Protein AF-A0A948TB61-F1 (afdb_monomer)

pLDDT: mean 78.8, std 13.86, range [49.94, 92.88]

Sequence (62 aa):
METNQLEVLARIVLPSSILDYFRITGLEQTLNEIHIHLDELMNPNLSGDVNFVSKGFMEPVN

Structure (mmCIF, N/CA/C/O backbone):
data_AF-A0A948TB61-F1
#
_entry.id   AF-A0A948TB61-F1
#
loop_
_atom_site.group_PDB
_atom_site.id
_atom_site.type_symbol
_atom_site.label_atom_id
_atom_site.label_alt_id
_atom_site.label_comp_id
_atom_site.label_asym_id
_atom_site.label_entity_id
_atom_site.label_seq_id
_atom_site.pdbx_PDB_ins_code
_atom_site.Cartn_x
_atom_site.Cartn_y
_atom_site.Cartn_z
_atom_site.occupancy
_atom_site.B_iso_or_equiv
_atom_site.auth_seq_id
_atom_site.auth_comp_id
_atom_site.auth_asym_id
_atom_site.auth_atom_id
_atom_site.pdbx_PDB_model_num
ATOM 1 N N . MET A 1 1 ? -1.612 -7.698 18.199 1.00 49.94 1 MET A N 1
ATOM 2 C CA . MET A 1 1 ? -1.836 -8.893 17.349 1.00 49.94 1 MET A CA 1
ATOM 3 C C . MET A 1 1 ? -2.787 -8.599 16.175 1.00 49.94 1 MET A C 1
ATOM 5 O O . MET A 1 1 ? -2.980 -9.481 15.353 1.00 49.94 1 MET A O 1
ATOM 9 N N . GLU A 1 2 ? -3.301 -7.368 16.026 1.00 57.50 2 GLU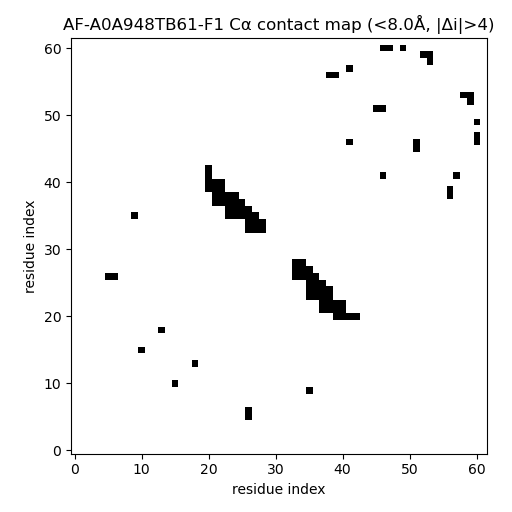 A N 1
ATOM 10 C CA . GLU A 1 2 ? -4.261 -6.985 14.967 1.00 57.50 2 GLU A CA 1
ATOM 11 C C . GLU A 1 2 ? -3.654 -6.691 13.582 1.00 57.50 2 GLU A C 1
ATOM 13 O O . GLU A 1 2 ? -4.347 -6.817 12.574 1.00 57.50 2 GLU A O 1
ATOM 18 N N . THR A 1 3 ? -2.360 -6.362 13.490 1.00 60.66 3 THR A N 1
ATOM 19 C CA . THR A 1 3 ? -1.705 -5.995 12.218 1.00 60.66 3 THR A CA 1
ATOM 20 C C . THR A 1 3 ? -1.764 -7.095 11.159 1.00 60.66 3 THR A C 1
ATOM 22 O O . THR A 1 3 ? -1.832 -6.787 9.977 1.00 60.66 3 THR A O 1
ATOM 25 N N . ASN A 1 4 ? -1.804 -8.370 11.556 1.00 74.44 4 ASN A N 1
ATOM 26 C CA . ASN A 1 4 ? -1.890 -9.484 10.606 1.00 74.44 4 ASN A CA 1
ATOM 27 C C . ASN A 1 4 ? -3.262 -9.585 9.918 1.00 74.44 4 ASN A C 1
ATOM 29 O O . ASN A 1 4 ? -3.335 -9.978 8.760 1.00 74.44 4 ASN A O 1
ATOM 33 N N . GLN A 1 5 ? -4.355 -9.233 10.601 1.00 84.75 5 GLN A N 1
ATOM 34 C CA . GLN A 1 5 ? -5.703 -9.385 10.040 1.00 84.75 5 GLN A CA 1
ATOM 35 C C . GLN A 1 5 ? -6.000 -8.316 8.988 1.00 84.75 5 GLN A C 1
ATOM 37 O O . GLN A 1 5 ? -6.573 -8.627 7.946 1.00 84.75 5 GLN A O 1
A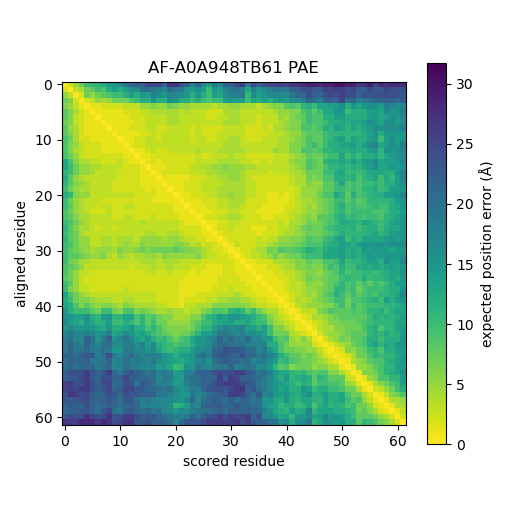TOM 42 N N . LEU A 1 6 ? -5.569 -7.076 9.237 1.00 87.44 6 LEU A N 1
ATOM 43 C CA . LEU A 1 6 ? -5.709 -5.988 8.271 1.00 87.44 6 LEU A CA 1
ATOM 44 C C . LEU A 1 6 ? -4.868 -6.224 7.016 1.00 87.44 6 LEU A C 1
ATOM 46 O O . LEU A 1 6 ? -5.330 -5.949 5.915 1.00 87.44 6 LEU A O 1
ATOM 50 N N . GLU A 1 7 ? -3.661 -6.768 7.174 1.00 87.00 7 GLU A N 1
ATOM 51 C CA . GLU A 1 7 ? -2.761 -7.071 6.054 1.00 87.00 7 GLU A CA 1
ATOM 52 C C . GLU A 1 7 ? -3.343 -8.177 5.168 1.00 87.00 7 GLU A C 1
ATOM 54 O O . GLU A 1 7 ? -3.407 -8.042 3.947 1.00 87.00 7 GLU A O 1
ATOM 59 N N . VAL A 1 8 ? -3.904 -9.223 5.784 1.00 88.75 8 VAL A N 1
ATOM 60 C CA . VAL A 1 8 ? -4.641 -10.264 5.058 1.00 88.75 8 VAL A CA 1
ATOM 61 C C . VAL A 1 8 ? -5.852 -9.681 4.329 1.00 88.75 8 VAL A C 1
ATOM 63 O O . VAL A 1 8 ? -6.053 -9.987 3.155 1.00 88.75 8 VAL A O 1
ATOM 66 N N . LEU A 1 9 ? -6.642 -8.823 4.982 1.00 8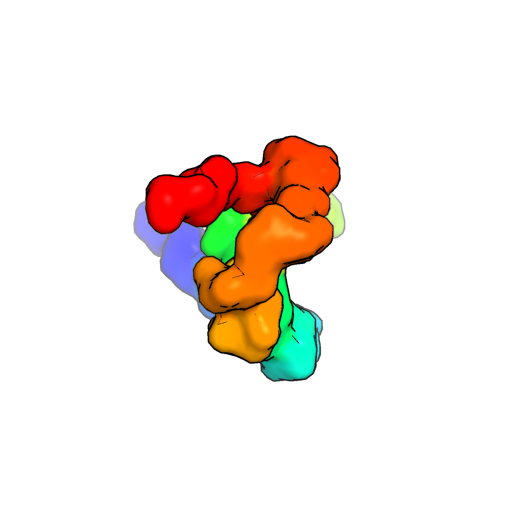9.44 9 LEU A N 1
ATOM 67 C CA . LEU A 1 9 ? -7.802 -8.194 4.350 1.00 89.44 9 LEU A CA 1
ATOM 68 C C . LEU A 1 9 ? -7.383 -7.338 3.148 1.00 89.44 9 LEU A C 1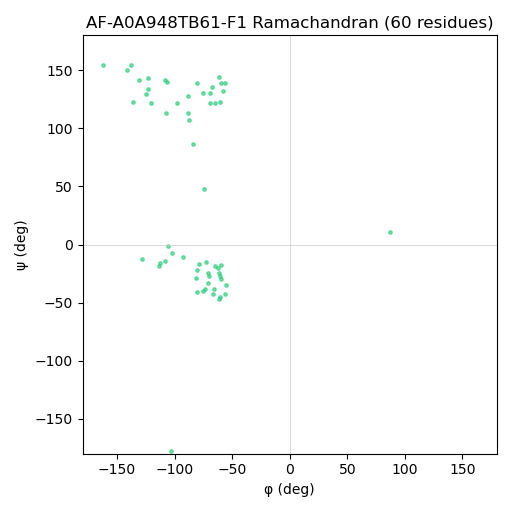
ATOM 70 O O . LEU A 1 9 ? -7.959 -7.488 2.074 1.00 89.44 9 LEU A O 1
ATOM 74 N N . ALA A 1 10 ? -6.356 -6.499 3.308 1.00 89.12 10 ALA A N 1
ATOM 75 C CA . ALA A 1 10 ? -5.821 -5.644 2.253 1.00 89.12 10 ALA A CA 1
ATOM 76 C C . ALA A 1 10 ? -5.409 -6.460 1.018 1.00 89.12 10 ALA A C 1
ATOM 78 O O . ALA A 1 10 ? -5.754 -6.105 -0.107 1.00 89.12 10 ALA A O 1
ATOM 79 N N . ARG A 1 11 ? -4.752 -7.606 1.220 1.00 87.25 11 ARG A N 1
ATOM 80 C CA . ARG A 1 11 ? -4.351 -8.511 0.131 1.00 87.25 11 ARG A CA 1
ATOM 81 C C . ARG A 1 11 ? -5.515 -9.246 -0.534 1.00 87.25 11 ARG A C 1
ATOM 83 O O . ARG A 1 11 ? -5.372 -9.661 -1.677 1.00 87.25 11 ARG A O 1
ATOM 90 N N . ILE A 1 12 ? -6.636 -9.430 0.164 1.00 89.62 12 ILE A N 1
ATOM 91 C CA . ILE A 1 12 ? -7.845 -10.056 -0.392 1.00 89.62 12 ILE A CA 1
ATOM 92 C C . ILE A 1 12 ? -8.652 -9.052 -1.223 1.00 89.62 12 ILE A C 1
ATOM 94 O O . ILE A 1 12 ? -9.193 -9.420 -2.264 1.00 89.62 12 ILE A O 1
ATOM 98 N N . VAL A 1 13 ? -8.767 -7.803 -0.763 1.00 91.38 13 VAL A N 1
ATOM 99 C CA . VAL A 1 13 ? -9.593 -6.783 -1.435 1.00 91.38 13 VAL A CA 1
ATOM 100 C C . VAL A 1 13 ? -8.886 -6.132 -2.618 1.00 91.38 13 VAL A C 1
ATOM 102 O O . VAL A 1 13 ? -9.551 -5.691 -3.555 1.00 91.38 13 VAL A O 1
ATOM 105 N N . LEU A 1 14 ? -7.553 -6.058 -2.588 1.00 92.19 14 LEU A N 1
ATOM 106 C CA . LEU A 1 14 ? -6.784 -5.515 -3.697 1.00 92.19 14 LEU A CA 1
ATOM 107 C C . LEU A 1 14 ? -6.718 -6.528 -4.847 1.00 92.19 14 LEU A C 1
ATOM 109 O O . LEU A 1 14 ? -6.342 -7.682 -4.631 1.00 92.19 14 LEU A O 1
ATOM 113 N N . PRO A 1 15 ? -7.022 -6.112 -6.089 1.00 92.44 15 PRO A N 1
ATOM 114 C CA . PRO A 1 15 ? -6.769 -6.939 -7.258 1.00 92.44 15 PRO A CA 1
ATOM 115 C C . PRO A 1 15 ? -5.295 -7.341 -7.319 1.00 92.44 15 PRO A C 1
ATOM 117 O O . PRO A 1 15 ? -4.415 -6.503 -7.116 1.00 92.44 15 PRO A O 1
ATOM 120 N N . SER A 1 16 ? -5.014 -8.594 -7.678 1.00 87.25 16 SER A N 1
ATOM 121 C CA . SER A 1 16 ? -3.635 -9.086 -7.798 1.00 87.25 16 SER A CA 1
ATOM 122 C C . SER A 1 16 ? -2.795 -8.239 -8.757 1.00 87.25 16 SER A C 1
ATOM 124 O O . SER A 1 16 ? -1.639 -7.973 -8.463 1.00 87.25 16 SER A O 1
ATOM 126 N N . SER A 1 17 ? -3.409 -7.715 -9.825 1.00 88.69 17 SER A N 1
ATOM 127 C CA . SER A 1 17 ? -2.756 -6.816 -10.782 1.00 88.69 17 SER A CA 1
ATOM 128 C C . SER A 1 17 ? -2.233 -5.521 -10.165 1.00 88.69 17 SER A C 1
ATOM 130 O O . SER A 1 17 ? -1.289 -4.954 -10.690 1.00 88.69 17 SER A O 1
ATOM 132 N N . ILE A 1 18 ? -2.816 -5.032 -9.065 1.00 89.25 18 ILE A N 1
ATOM 133 C CA . ILE A 1 18 ? -2.262 -3.880 -8.337 1.00 89.25 18 ILE A CA 1
ATOM 134 C C . ILE A 1 18 ? -1.006 -4.303 -7.573 1.00 89.25 18 ILE A C 1
ATOM 136 O O . ILE A 1 18 ? -0.027 -3.565 -7.548 1.00 89.25 18 ILE A O 1
ATOM 140 N N . LEU A 1 19 ? -1.000 -5.509 -7.005 1.00 88.38 19 LEU A N 1
ATOM 141 C CA . LEU A 1 19 ? 0.133 -6.034 -6.239 1.00 88.38 19 LEU A CA 1
ATOM 142 C C . LEU A 1 19 ? 1.339 -6.420 -7.115 1.00 88.38 19 LEU A C 1
ATOM 144 O O . LEU A 1 19 ? 2.437 -6.574 -6.588 1.00 88.38 19 LEU A O 1
ATOM 148 N N . ASP A 1 20 ? 1.159 -6.535 -8.434 1.00 87.75 20 ASP A N 1
ATOM 149 C CA . ASP A 1 20 ? 2.263 -6.694 -9.391 1.00 87.75 20 ASP A CA 1
ATOM 150 C C . ASP A 1 20 ? 3.101 -5.408 -9.543 1.00 87.75 20 ASP A C 1
ATOM 152 O O . ASP A 1 20 ? 4.291 -5.477 -9.851 1.00 87.75 20 ASP A O 1
ATOM 156 N N . TYR A 1 21 ? 2.498 -4.235 -9.309 1.00 85.81 21 TYR A N 1
ATOM 157 C CA . TYR A 1 21 ? 3.151 -2.927 -9.468 1.00 85.81 21 TYR A CA 1
ATOM 158 C C . TYR A 1 21 ? 3.342 -2.175 -8.159 1.00 85.81 21 TYR A C 1
ATOM 160 O O . TYR A 1 21 ? 4.148 -1.256 -8.111 1.00 85.81 21 TYR A O 1
ATOM 168 N N . PHE A 1 22 ? 2.614 -2.529 -7.105 1.00 89.06 22 PHE A N 1
ATOM 169 C CA . PHE A 1 22 ? 2.616 -1.795 -5.849 1.00 89.06 22 PHE A CA 1
ATOM 170 C C . PHE A 1 22 ? 2.809 -2.733 -4.665 1.00 89.06 22 PHE A C 1
ATOM 172 O O . PHE A 1 22 ? 2.244 -3.824 -4.604 1.00 89.06 22 PHE A O 1
ATOM 179 N N . ARG A 1 23 ? 3.569 -2.278 -3.671 1.00 90.31 23 ARG A N 1
ATOM 180 C CA . ARG A 1 23 ? 3.717 -2.953 -2.383 1.00 90.31 23 ARG A CA 1
ATOM 181 C C . ARG A 1 23 ? 2.959 -2.189 -1.312 1.00 90.31 23 ARG A C 1
ATOM 183 O O . ARG A 1 23 ? 3.034 -0.968 -1.249 1.00 90.31 23 ARG A O 1
ATOM 190 N N . ILE A 1 24 ? 2.294 -2.920 -0.423 1.00 90.94 24 ILE A N 1
ATOM 191 C CA . ILE A 1 24 ? 1.671 -2.349 0.773 1.00 90.94 24 ILE A CA 1
ATOM 192 C C . ILE A 1 24 ? 2.771 -1.889 1.734 1.00 90.94 24 ILE A C 1
ATOM 194 O O . ILE A 1 24 ? 3.613 -2.688 2.146 1.00 90.94 24 ILE A O 1
ATOM 198 N N . THR A 1 25 ? 2.771 -0.606 2.081 1.00 91.06 25 THR A N 1
ATOM 199 C CA . THR A 1 25 ? 3.758 0.012 2.981 1.00 91.06 25 THR A CA 1
ATOM 200 C C . THR A 1 25 ? 3.165 0.471 4.303 1.00 91.06 25 THR A C 1
ATOM 202 O O . THR A 1 25 ? 3.899 0.651 5.273 1.00 91.06 25 THR A O 1
ATOM 205 N N . GLY A 1 26 ? 1.840 0.575 4.386 1.00 91.38 26 GLY A N 1
ATOM 206 C CA . GLY A 1 26 ? 1.145 0.951 5.607 1.00 91.38 26 GLY A CA 1
ATOM 207 C C . GLY A 1 26 ? -0.331 0.593 5.565 1.00 91.38 26 GLY A C 1
ATOM 208 O O . GLY A 1 26 ? -0.936 0.477 4.498 1.00 91.38 26 GLY A O 1
ATOM 209 N N . LEU A 1 27 ? -0.901 0.409 6.750 1.00 91.62 27 LEU A N 1
ATOM 210 C CA . LEU A 1 27 ? -2.318 0.142 6.945 1.00 91.62 27 LEU A CA 1
ATOM 211 C C . LEU A 1 27 ? -2.806 0.988 8.111 1.00 91.62 27 LEU A C 1
ATOM 213 O O . LEU A 1 27 ? -2.285 0.869 9.220 1.00 91.62 27 LEU A O 1
ATOM 217 N N . GLU A 1 28 ? -3.816 1.807 7.856 1.00 91.50 28 GLU A N 1
ATOM 218 C CA . GLU A 1 28 ? -4.497 2.591 8.877 1.00 91.50 28 GLU A CA 1
ATOM 219 C C . GLU A 1 28 ? -5.989 2.266 8.853 1.00 91.50 28 GLU A C 1
ATOM 221 O O . GLU A 1 28 ? -6.577 2.028 7.800 1.00 91.50 28 GLU A O 1
ATOM 226 N N . GLN A 1 29 ? -6.613 2.235 10.026 1.00 89.69 29 GLN A N 1
ATOM 227 C CA . GLN A 1 29 ? -8.046 2.001 10.158 1.00 89.69 29 GLN A CA 1
ATOM 228 C C . GLN A 1 29 ? -8.674 3.140 10.942 1.00 89.69 29 GLN A C 1
ATOM 230 O O . GLN A 1 29 ? -8.231 3.468 12.044 1.00 89.69 29 GLN A O 1
ATOM 235 N N . THR A 1 30 ? -9.744 3.698 10.392 1.00 88.12 30 THR A N 1
ATOM 236 C CA . THR A 1 30 ? -10.646 4.610 11.092 1.00 88.12 30 THR A CA 1
ATOM 237 C C . THR A 1 30 ? -11.928 3.863 11.474 1.00 88.12 30 THR A C 1
ATOM 239 O O . THR A 1 30 ? -12.067 2.665 11.240 1.00 88.12 30 THR A O 1
ATOM 242 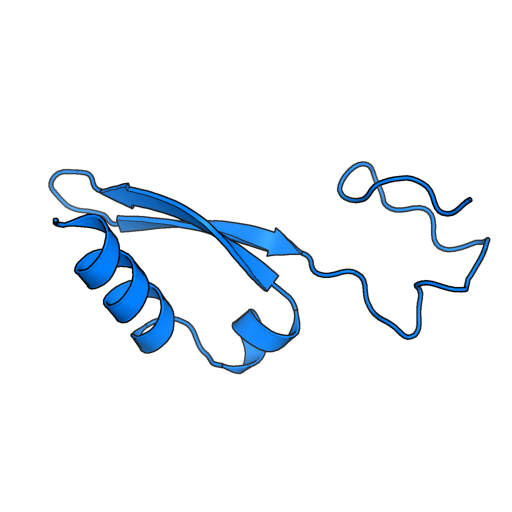N N . LEU A 1 31 ? -12.900 4.543 12.085 1.00 89.81 31 LEU A N 1
ATOM 243 C CA . LEU A 1 31 ? -14.165 3.910 12.487 1.00 89.81 31 LEU A CA 1
ATOM 244 C C . LEU A 1 31 ? -14.975 3.339 11.309 1.00 89.81 31 LEU A C 1
ATOM 246 O O . LEU A 1 31 ? -15.777 2.429 11.512 1.00 89.81 31 LEU A O 1
ATOM 250 N N . ASN A 1 32 ? -14.774 3.861 10.099 1.00 92.12 32 ASN A N 1
ATOM 251 C CA . ASN A 1 32 ? -15.589 3.533 8.930 1.00 92.12 32 ASN A CA 1
ATOM 252 C C . ASN A 1 32 ? -14.773 3.108 7.708 1.00 92.12 32 ASN A C 1
ATOM 254 O O . ASN A 1 32 ? -15.356 2.614 6.744 1.00 92.12 32 ASN A O 1
ATOM 258 N N . GLU A 1 33 ? -13.457 3.309 7.726 1.00 91.81 33 GLU A N 1
ATOM 259 C CA . GLU A 1 33 ? -12.610 3.156 6.549 1.00 91.81 33 GLU A CA 1
ATOM 260 C C . GLU A 1 33 ? -11.303 2.450 6.899 1.00 91.81 33 GLU A C 1
ATOM 262 O O . GLU A 1 33 ? -10.813 2.498 8.029 1.00 91.81 33 GLU A O 1
ATOM 267 N N . ILE A 1 34 ? -10.730 1.805 5.888 1.00 90.00 34 ILE A N 1
ATOM 268 C CA . ILE A 1 34 ? -9.395 1.223 5.940 1.00 90.00 34 ILE A CA 1
ATOM 269 C C . ILE A 1 34 ? -8.588 1.902 4.845 1.00 90.00 34 ILE A C 1
ATOM 271 O O . ILE A 1 34 ? -8.961 1.864 3.673 1.00 90.00 34 ILE A O 1
ATOM 275 N N . HIS A 1 35 ? -7.491 2.534 5.234 1.00 92.56 35 HIS A N 1
ATOM 276 C CA . HIS A 1 35 ? -6.552 3.166 4.328 1.00 92.56 35 HIS A CA 1
ATOM 277 C C . HIS A 1 35 ? -5.390 2.207 4.094 1.00 92.56 35 HIS A C 1
ATOM 279 O O . HIS A 1 35 ? -4.712 1.777 5.030 1.00 92.56 35 HIS A O 1
ATOM 285 N N . ILE A 1 36 ? -5.179 1.856 2.828 1.00 92.88 36 ILE A N 1
ATOM 286 C CA . ILE A 1 36 ? -4.087 0.990 2.400 1.00 92.88 36 ILE A CA 1
ATOM 287 C C . ILE A 1 36 ? -3.073 1.865 1.675 1.00 92.88 36 ILE A C 1
ATOM 289 O O . ILE A 1 36 ? -3.361 2.404 0.608 1.00 92.88 36 ILE A O 1
ATOM 293 N N . HIS A 1 37 ? -1.896 2.017 2.271 1.00 92.25 37 HIS A N 1
ATOM 294 C CA . HIS A 1 37 ? -0.813 2.815 1.714 1.00 92.25 37 HIS A CA 1
ATOM 295 C C . HIS A 1 37 ? 0.029 1.920 0.813 1.00 92.25 37 HIS A C 1
ATOM 297 O O . HIS A 1 37 ? 0.442 0.828 1.215 1.00 92.25 37 HIS A O 1
ATOM 303 N N . LEU A 1 38 ? 0.241 2.381 -0.413 1.00 91.81 38 LEU A N 1
ATOM 304 C CA . LEU A 1 38 ? 0.916 1.647 -1.470 1.00 91.81 38 LEU A CA 1
ATOM 305 C C . LEU A 1 38 ? 2.100 2.468 -1.968 1.00 91.81 38 LEU A C 1
ATOM 307 O O . LEU A 1 38 ? 1.925 3.643 -2.282 1.00 91.81 38 LEU A O 1
ATOM 311 N N . ASP A 1 39 ? 3.252 1.821 -2.111 1.00 89.00 39 ASP A N 1
ATOM 312 C CA . ASP A 1 39 ? 4.378 2.365 -2.870 1.00 89.00 39 ASP A CA 1
ATOM 313 C C . ASP A 1 39 ? 4.552 1.588 -4.168 1.00 89.00 39 ASP A C 1
ATOM 315 O O . ASP A 1 39 ? 4.395 0.365 -4.206 1.00 89.00 39 ASP A O 1
ATOM 319 N N . GLU A 1 40 ? 4.895 2.305 -5.233 1.00 85.56 40 GLU A N 1
ATOM 320 C CA . GLU A 1 40 ? 5.197 1.707 -6.527 1.00 85.56 40 GLU A CA 1
ATOM 321 C C . GLU A 1 40 ? 6.498 0.894 -6.452 1.00 85.56 40 GLU A C 1
ATOM 323 O O . GLU A 1 40 ? 7.508 1.316 -5.886 1.00 85.56 40 GLU A O 1
ATOM 328 N N . LEU A 1 41 ? 6.471 -0.302 -7.028 1.00 83.88 41 LEU A N 1
ATOM 329 C CA . LEU A 1 41 ? 7.632 -1.152 -7.225 1.00 83.88 41 LEU A CA 1
ATOM 330 C C . LEU A 1 41 ? 8.402 -0.677 -8.455 1.00 83.88 41 LEU A C 1
ATOM 332 O O . LEU A 1 41 ? 7.817 -0.368 -9.493 1.00 83.88 41 LEU A O 1
ATOM 336 N N . MET A 1 42 ? 9.734 -0.675 -8.367 1.00 75.69 42 MET A N 1
ATOM 337 C CA . MET A 1 42 ? 10.569 -0.382 -9.531 1.00 75.69 42 MET A CA 1
ATOM 338 C C . MET A 1 42 ? 10.305 -1.408 -10.628 1.00 75.69 42 MET A C 1
ATOM 340 O O . MET A 1 42 ? 10.488 -2.610 -10.423 1.00 75.69 42 MET A O 1
ATOM 344 N N . ASN A 1 43 ? 9.906 -0.931 -11.807 1.00 72.88 43 ASN A N 1
ATOM 345 C CA . ASN A 1 43 ? 9.737 -1.801 -12.958 1.00 72.88 43 ASN A CA 1
ATOM 346 C C . ASN A 1 43 ? 11.114 -2.378 -13.340 1.00 72.88 43 ASN A C 1
ATOM 348 O O . ASN A 1 43 ? 12.023 -1.609 -13.663 1.00 72.88 43 ASN A O 1
ATOM 352 N N . PRO A 1 44 ? 11.289 -3.711 -13.355 1.00 70.94 44 PRO A N 1
ATOM 353 C CA . PRO A 1 44 ? 12.581 -4.332 -13.648 1.00 70.94 44 PRO A CA 1
ATOM 354 C C . PRO A 1 44 ? 13.070 -4.070 -15.080 1.00 70.94 44 PRO A C 1
ATOM 356 O O . PRO A 1 44 ? 14.256 -4.207 -15.354 1.00 70.94 44 PRO A O 1
ATOM 359 N N . ASN A 1 45 ? 12.186 -3.668 -15.998 1.00 69.38 45 ASN A N 1
ATOM 360 C CA . ASN A 1 45 ? 12.575 -3.252 -17.350 1.00 69.38 45 ASN A CA 1
ATOM 361 C C . ASN A 1 45 ? 13.135 -1.823 -17.392 1.00 69.38 45 ASN A C 1
ATOM 363 O O . ASN A 1 45 ? 13.751 -1.441 -18.380 1.00 69.38 45 ASN A O 1
ATOM 367 N N . LEU A 1 46 ? 12.900 -1.032 -16.342 1.00 68.19 46 LEU A N 1
ATOM 368 C CA . LEU A 1 46 ? 13.315 0.367 -16.230 1.00 68.19 46 LEU A CA 1
ATOM 369 C C . LEU A 1 46 ? 14.457 0.543 -15.222 1.00 68.19 46 LEU A C 1
ATOM 371 O O . LEU A 1 46 ? 15.117 1.574 -15.230 1.00 68.19 46 LEU A O 1
ATOM 375 N N . SER A 1 47 ? 14.737 -0.466 -14.386 1.00 67.19 47 SER A N 1
ATOM 376 C CA . SER A 1 47 ? 15.791 -0.430 -13.361 1.00 67.19 47 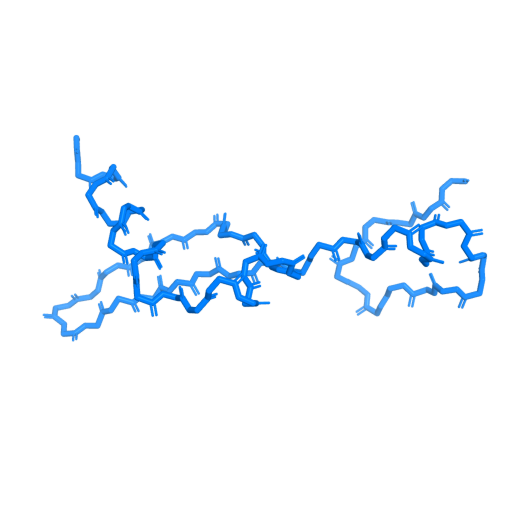SER A CA 1
ATOM 377 C C . SER A 1 47 ? 17.209 -0.263 -13.907 1.00 67.19 47 SER A C 1
ATOM 379 O O . SER A 1 47 ? 18.088 0.156 -13.162 1.00 67.19 47 SER A O 1
ATOM 381 N N . GLY A 1 48 ? 17.436 -0.577 -15.185 1.00 64.44 48 GLY A N 1
ATOM 382 C CA . GLY A 1 48 ? 18.714 -0.367 -15.871 1.00 64.44 48 GLY A CA 1
ATOM 383 C C . GLY A 1 48 ? 18.723 0.809 -16.850 1.00 64.44 48 GLY A C 1
ATOM 384 O O . GLY A 1 48 ? 19.750 1.047 -17.484 1.00 64.44 48 GLY A O 1
ATOM 385 N N . ASP A 1 49 ? 17.604 1.520 -17.020 1.00 68.38 49 ASP A N 1
ATOM 386 C CA . ASP A 1 49 ? 17.534 2.638 -17.958 1.00 68.38 49 ASP A CA 1
ATOM 387 C C . ASP A 1 49 ? 17.977 3.929 -17.264 1.00 68.38 49 ASP A C 1
ATOM 389 O O . ASP A 1 49 ? 17.261 4.503 -16.447 1.00 68.38 49 ASP A O 1
ATOM 393 N N . VAL A 1 50 ? 19.172 4.405 -17.621 1.00 64.56 50 VAL A N 1
ATOM 394 C CA . VAL A 1 50 ? 19.768 5.646 -17.098 1.00 64.56 50 VAL A CA 1
ATOM 395 C C . VAL A 1 50 ? 18.923 6.899 -17.385 1.00 64.56 50 VAL A C 1
ATOM 397 O O . VAL A 1 50 ? 19.109 7.933 -16.748 1.00 64.56 50 VAL A O 1
ATOM 400 N N . ASN A 1 51 ? 17.983 6.826 -18.332 1.00 69.75 51 ASN A N 1
ATOM 401 C CA . ASN A 1 51 ? 17.066 7.918 -18.658 1.00 69.75 51 ASN A CA 1
ATOM 402 C C . ASN A 1 51 ? 15.752 7.827 -17.871 1.00 69.75 51 ASN A C 1
ATOM 404 O O . ASN A 1 51 ? 14.967 8.781 -17.883 1.00 69.75 51 ASN A O 1
ATOM 408 N N . PHE A 1 52 ? 15.491 6.710 -17.185 1.00 62.09 52 PHE 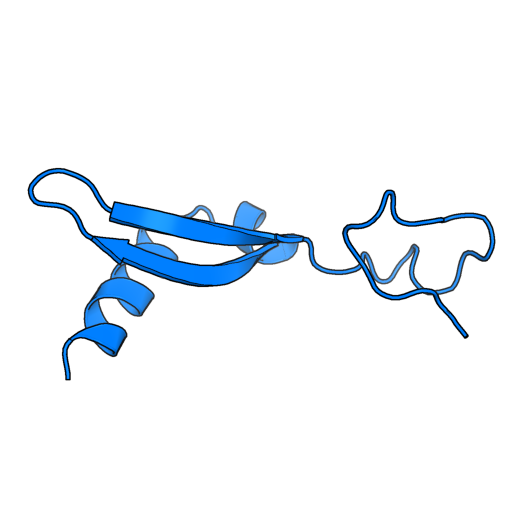A N 1
ATOM 409 C CA . PHE A 1 52 ? 14.327 6.558 -16.327 1.00 62.09 52 PHE A CA 1
ATOM 410 C C . PHE A 1 52 ? 14.610 7.147 -14.943 1.00 62.09 52 PHE A C 1
ATOM 412 O O . PHE A 1 52 ? 15.030 6.477 -14.004 1.00 62.09 52 PHE A O 1
ATOM 419 N N . VAL A 1 53 ? 14.372 8.452 -14.820 1.00 56.69 53 VAL A N 1
ATOM 420 C CA . VAL A 1 53 ? 14.455 9.166 -13.544 1.00 56.69 53 VAL A CA 1
ATOM 421 C C . VAL A 1 53 ? 13.093 9.096 -12.859 1.00 56.69 53 VAL A C 1
ATOM 423 O O . VAL A 1 53 ? 12.120 9.690 -13.334 1.00 56.69 53 VAL A O 1
ATOM 426 N N . SER A 1 54 ? 13.010 8.386 -11.729 1.00 59.28 54 SER A N 1
ATOM 427 C CA . SER A 1 54 ? 11.815 8.421 -10.881 1.00 59.28 54 SER A CA 1
ATOM 428 C C . SER A 1 54 ? 11.546 9.861 -10.441 1.00 59.28 54 SER A C 1
ATOM 430 O O . SER A 1 54 ? 12.451 10.559 -9.980 1.00 59.28 54 SER A O 1
ATOM 432 N N . LYS A 1 55 ? 10.300 10.331 -10.571 1.00 62.44 55 LYS A N 1
ATOM 433 C CA . LYS A 1 55 ? 9.883 11.683 -10.153 1.00 62.44 55 LYS A CA 1
ATOM 434 C C . LYS A 1 55 ? 9.754 11.801 -8.625 1.00 62.44 55 LYS A C 1
ATOM 436 O O . LYS A 1 55 ? 8.749 12.295 -8.128 1.00 62.44 55 LYS A O 1
ATOM 441 N N . GLY A 1 56 ? 10.761 11.332 -7.889 1.00 57.19 56 GLY A N 1
ATOM 442 C CA . GLY A 1 56 ? 10.835 11.400 -6.429 1.00 57.19 56 GLY A CA 1
ATOM 443 C C . GLY A 1 56 ? 10.182 10.240 -5.673 1.00 57.19 56 GLY A C 1
ATOM 444 O O . GLY A 1 56 ? 10.051 10.342 -4.460 1.00 57.19 56 GLY A O 1
ATOM 445 N N . PHE A 1 57 ? 9.791 9.154 -6.350 1.00 57.97 57 PHE A N 1
ATOM 446 C CA . PHE A 1 57 ? 9.155 7.984 -5.719 1.00 57.97 57 PHE A CA 1
ATOM 447 C C . PHE A 1 57 ? 10.102 6.789 -5.525 1.00 57.97 57 PHE A C 1
ATOM 449 O O . PHE A 1 57 ? 9.725 5.807 -4.898 1.00 57.97 57 PHE A O 1
ATOM 456 N N . MET A 1 58 ? 11.326 6.842 -6.062 1.00 58.91 58 MET A N 1
ATOM 457 C CA . MET A 1 58 ? 12.327 5.777 -5.936 1.00 58.91 58 MET A CA 1
ATOM 458 C C . MET A 1 58 ? 13.721 6.373 -5.751 1.00 58.91 58 MET A C 1
ATOM 460 O O . MET A 1 58 ? 14.000 7.472 -6.239 1.00 58.91 58 MET A O 1
ATOM 464 N N . GLU A 1 59 ? 14.585 5.642 -5.046 1.00 60.84 59 GLU A N 1
ATOM 465 C CA . GLU A 1 59 ? 15.987 6.018 -4.868 1.00 60.84 5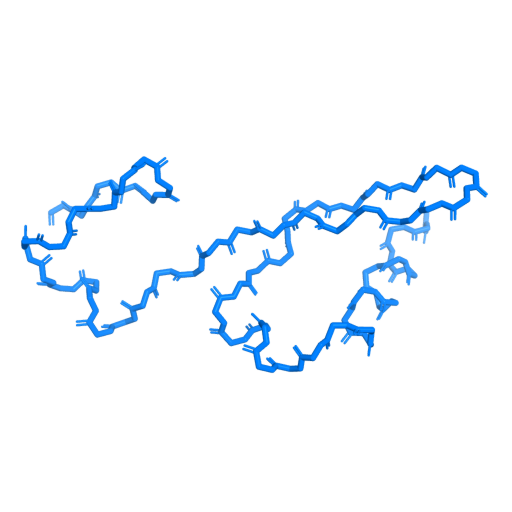9 GLU A CA 1
ATOM 466 C C . GLU A 1 59 ? 16.713 6.076 -6.225 1.00 60.84 59 GLU A C 1
ATOM 468 O O . GLU A 1 59 ? 16.395 5.291 -7.126 1.00 60.84 59 GLU A O 1
ATOM 473 N N . PRO A 1 60 ? 17.661 7.012 -6.407 1.00 55.72 60 PRO A N 1
ATOM 474 C CA . PRO A 1 60 ? 18.419 7.114 -7.646 1.00 55.72 60 PRO A CA 1
ATOM 475 C C . PRO A 1 60 ? 19.190 5.817 -7.920 1.00 55.72 60 PRO A C 1
ATOM 477 O O . PRO A 1 60 ? 19.774 5.220 -7.015 1.00 55.72 60 PRO A O 1
ATOM 480 N N . VAL A 1 61 ? 19.196 5.392 -9.185 1.00 58.41 61 VAL A N 1
ATOM 481 C CA . VAL A 1 61 ? 20.045 4.288 -9.646 1.00 58.41 61 VAL A CA 1
ATOM 482 C C . VAL A 1 61 ? 21.513 4.740 -9.628 1.00 58.41 61 VAL A C 1
ATOM 484 O O . VAL A 1 61 ? 21.821 5.837 -10.098 1.00 58.41 61 VAL A O 1
ATOM 487 N N . ASN A 1 62 ? 22.387 3.926 -9.025 1.00 50.44 62 ASN A N 1
ATOM 488 C CA . ASN A 1 62 ? 23.839 4.158 -8.930 1.00 50.44 62 ASN A CA 1
ATOM 489 C C . ASN A 1 62 ? 2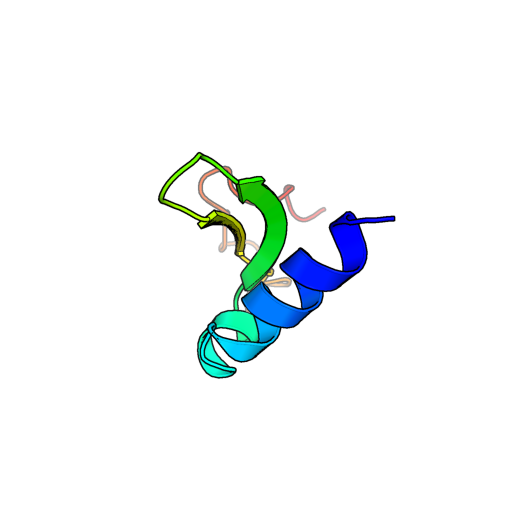4.560 3.899 -10.255 1.00 50.44 62 ASN A C 1
ATOM 491 O O . ASN A 1 62 ? 24.246 2.867 -10.890 1.00 50.44 62 ASN A O 1
#

Secondary structure (DSSP, 8-state):
-THHHHHHHHHHHS-HHHHTTEEEEEEEE-SS-EEEEEEEPPPTTTTT-TT---SSSSPPP-

Foldseek 3Di:
DCPVVQVVVVVVPDDVVVVVFWDFPDWDDDPVDIDTDIATDPDPVCLPPQPPDDPPRDDDRD

Solvent-accessible surface area (backbone atoms only — not comparable to full-atom values): 4173 Å² total; per-residue (Å²): 132,63,71,63,58,56,53,53,48,53,64,69,72,46,58,68,77,54,59,76,44,30,44,82,75,46,79,48,74,59,100,87,49,74,48,77,39,69,42,73,52,82,52,80,89,45,72,79,39,90,82,62,72,62,92,78,79,54,83,83,84,130

Organism: NCBI:txid2838732

Mean predicted aligned error: 9.19 Å

Radius of gyration: 14.79 Å; Cα contacts (8 Å, |Δi|>4): 49; chains: 1; bounding box: 39×22×36 Å